Protein AF-A0AA36IF64-F1 (afdb_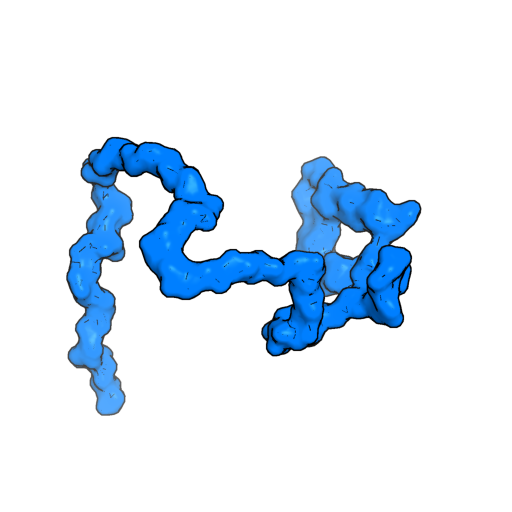monomer_lite)

Organism: NCBI:txid2562239

Sequence (103 aa):
GFWKQFVLDLCQVEPNSRLPMRRGGVSKLEKHAWFQQDCPGCSHHFSWSSLDMRELAAPFVPRVRRSSAEKGWVLSEDPPSSKNDWAADFEDLDGPSPENFNF

Structure (mmCIF, N/CA/C/O backbone):
data_AF-A0AA36IF64-F1
#
_entry.id   AF-A0AA36IF64-F1
#
loop_
_atom_site.group_PDB
_atom_site.id
_atom_site.type_symbol
_atom_site.label_atom_id
_atom_site.label_alt_id
_atom_site.label_comp_id
_atom_site.label_asym_id
_atom_site.label_entity_id
_atom_site.label_seq_id
_atom_site.pdbx_PDB_ins_code
_atom_site.Cartn_x
_atom_site.Cartn_y
_atom_site.Cartn_z
_atom_site.occupancy
_atom_site.B_iso_or_equiv
_atom_site.auth_seq_id
_atom_site.auth_comp_id
_atom_site.auth_asym_id
_atom_site.auth_atom_id
_atom_site.pdbx_PDB_model_num
ATOM 1 N N . GLY A 1 1 ? -7.201 -5.870 17.437 1.00 78.25 1 GLY A N 1
ATOM 2 C CA . GLY A 1 1 ? -5.996 -5.161 16.965 1.00 78.25 1 GLY A CA 1
ATOM 3 C C . GLY A 1 1 ? -6.234 -4.643 15.563 1.00 78.25 1 GLY A C 1
ATOM 4 O O . GLY A 1 1 ? -6.923 -5.317 14.802 1.00 78.25 1 GLY A O 1
ATOM 5 N N . PHE A 1 2 ? -5.694 -3.470 15.231 1.00 87.88 2 PHE A N 1
ATOM 6 C CA . PHE A 1 2 ? -5.960 -2.789 13.956 1.00 87.88 2 PHE A CA 1
ATOM 7 C C . PHE A 1 2 ? -5.506 -3.582 12.730 1.00 87.88 2 PHE A C 1
ATOM 9 O O . PHE A 1 2 ? -6.174 -3.513 11.707 1.00 87.88 2 PHE A O 1
ATOM 16 N N . TRP A 1 3 ? -4.467 -4.416 12.859 1.00 88.81 3 TRP A N 1
ATOM 17 C CA . TRP A 1 3 ? -4.062 -5.368 11.819 1.00 88.81 3 TRP A CA 1
ATOM 18 C C . TRP A 1 3 ? -5.199 -6.292 11.387 1.00 88.81 3 TRP A C 1
ATOM 20 O O . TRP A 1 3 ? -5.542 -6.366 10.214 1.00 88.81 3 TRP A O 1
ATOM 30 N N . LYS A 1 4 ? -5.822 -6.981 12.352 1.00 93.06 4 LYS A N 1
ATOM 31 C CA . LYS A 1 4 ? -6.902 -7.930 12.063 1.00 93.06 4 LYS A CA 1
ATOM 32 C C . LYS A 1 4 ? -8.055 -7.232 11.345 1.00 93.06 4 LYS A C 1
ATOM 34 O O . LYS A 1 4 ? -8.572 -7.766 10.375 1.00 93.06 4 LYS A O 1
ATOM 39 N N . GLN A 1 5 ? -8.427 -6.039 11.809 1.00 93.75 5 GLN A N 1
ATOM 40 C CA . GLN A 1 5 ? -9.495 -5.261 11.186 1.00 93.75 5 GLN A CA 1
ATOM 41 C C . GLN A 1 5 ? -9.126 -4.834 9.760 1.00 93.75 5 GLN A C 1
ATOM 43 O O . GLN A 1 5 ? -9.934 -5.001 8.856 1.00 93.75 5 GLN A O 1
ATOM 48 N N . PHE A 1 6 ? -7.886 -4.385 9.548 1.00 94.50 6 PHE A N 1
ATOM 49 C CA . PHE A 1 6 ? -7.378 -4.022 8.227 1.00 94.50 6 PHE A CA 1
ATOM 50 C C . PHE A 1 6 ? -7.494 -5.180 7.229 1.00 94.50 6 PHE A C 1
ATOM 52 O O . PHE A 1 6 ? -8.039 -5.011 6.141 1.00 94.50 6 PHE A O 1
ATOM 59 N N . VAL A 1 7 ? -7.038 -6.373 7.625 1.00 95.75 7 VAL A N 1
ATOM 60 C CA . VAL A 1 7 ? -7.121 -7.582 6.795 1.00 95.75 7 VAL A CA 1
ATOM 61 C C . VAL A 1 7 ? -8.575 -7.930 6.483 1.00 95.75 7 VAL A C 1
ATOM 63 O O . VAL A 1 7 ? -8.897 -8.217 5.334 1.00 95.75 7 VAL A O 1
ATOM 66 N N . LEU A 1 8 ? -9.474 -7.855 7.468 1.00 96.81 8 LEU A N 1
ATOM 67 C CA . LEU A 1 8 ? -10.901 -8.102 7.242 1.00 96.81 8 LEU A CA 1
ATOM 68 C C . LEU A 1 8 ? -11.504 -7.097 6.256 1.00 96.81 8 LEU A C 1
ATOM 70 O O . LEU A 1 8 ? -12.254 -7.489 5.368 1.00 96.81 8 LEU A O 1
ATOM 74 N N . ASP A 1 9 ? -11.171 -5.813 6.368 1.00 96.19 9 ASP A N 1
ATOM 75 C CA . ASP A 1 9 ? -11.664 -4.773 5.461 1.00 96.19 9 ASP A CA 1
ATOM 76 C C . ASP A 1 9 ? -11.137 -4.924 4.023 1.00 96.19 9 ASP A C 1
ATOM 78 O O . ASP A 1 9 ? -11.827 -4.545 3.072 1.00 96.19 9 ASP A O 1
ATOM 82 N N . LEU A 1 10 ? -9.952 -5.510 3.836 1.00 97.00 10 LEU A N 1
ATOM 83 C CA . LEU A 1 10 ? -9.425 -5.870 2.516 1.00 97.00 10 LEU A CA 1
ATOM 84 C C . LEU A 1 10 ? -10.078 -7.140 1.953 1.00 97.00 10 LEU A C 1
ATOM 86 O O . LEU A 1 10 ? -10.419 -7.186 0.771 1.00 97.00 10 LEU A O 1
ATOM 90 N N . CYS A 1 11 ? -10.277 -8.155 2.791 1.00 97.25 11 CYS A N 1
ATOM 91 C CA . CYS A 1 11 ? -10.748 -9.488 2.410 1.00 97.25 11 CYS A CA 1
ATOM 92 C C . CYS A 1 11 ? -12.276 -9.627 2.495 1.00 97.25 11 CYS A C 1
ATOM 94 O O . CYS A 1 11 ? -12.798 -10.592 3.050 1.00 97.25 11 CYS A O 1
ATOM 96 N N . GLN A 1 12 ? -13.001 -8.659 1.937 1.00 97.56 12 GLN A N 1
ATOM 97 C CA . GLN A 1 12 ? -14.4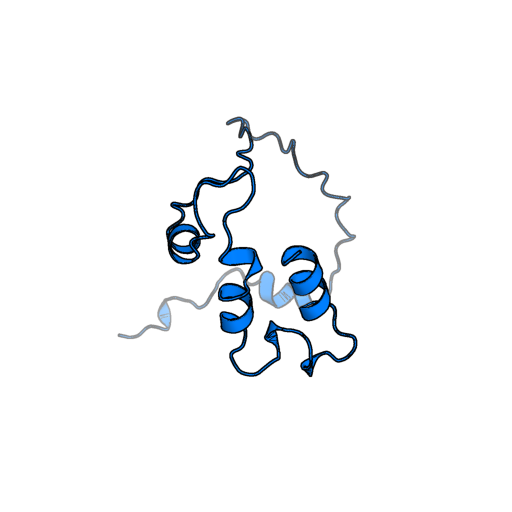58 -8.723 1.833 1.00 97.56 12 GLN A CA 1
ATOM 98 C C . GLN A 1 12 ? -14.884 -9.635 0.676 1.00 97.56 12 GLN A C 1
ATOM 100 O O . GLN A 1 12 ? -14.262 -9.619 -0.392 1.00 97.56 12 GLN A O 1
ATOM 105 N N . VAL A 1 13 ? -15.959 -10.402 0.898 1.00 97.50 13 VAL A N 1
ATOM 106 C CA . VAL A 1 13 ? -16.565 -11.288 -0.113 1.00 97.50 13 VAL A CA 1
ATOM 107 C C . VAL A 1 13 ? -16.995 -10.468 -1.327 1.00 97.50 13 VAL A C 1
ATOM 109 O O . VAL A 1 13 ? -16.560 -10.737 -2.444 1.00 97.50 13 VAL A O 1
ATOM 112 N N . GLU A 1 14 ? -17.768 -9.409 -1.082 1.00 97.56 14 GLU A N 1
ATOM 113 C CA . GLU A 1 14 ? -18.210 -8.485 -2.121 1.00 97.56 14 GLU A CA 1
ATOM 114 C C . GLU A 1 14 ? -17.065 -7.557 -2.558 1.00 97.56 14 GLU A C 1
ATOM 116 O O . GLU A 1 14 ? -16.542 -6.804 -1.725 1.00 97.56 14 GLU A O 1
ATOM 121 N N . PRO A 1 15 ? -16.684 -7.536 -3.853 1.00 96.19 15 PRO A N 1
ATOM 122 C CA . PRO A 1 15 ? -15.580 -6.711 -4.343 1.00 96.19 15 PRO A CA 1
ATOM 123 C C . PRO A 1 15 ? -15.747 -5.225 -4.019 1.00 96.19 15 PRO A C 1
ATOM 125 O O . PRO A 1 15 ? -14.809 -4.590 -3.542 1.00 96.19 15 PRO A O 1
ATOM 128 N N . ASN A 1 16 ? -16.961 -4.691 -4.181 1.00 96.81 16 ASN A N 1
ATOM 129 C CA . ASN A 1 16 ? -17.275 -3.284 -3.913 1.00 96.81 16 ASN A CA 1
ATOM 130 C C . ASN A 1 16 ? -17.189 -2.916 -2.422 1.00 96.81 16 ASN A C 1
ATOM 132 O O . ASN A 1 16 ? -17.048 -1.743 -2.076 1.00 96.81 16 ASN A O 1
ATOM 136 N N . SER A 1 17 ? -17.242 -3.911 -1.533 1.00 96.12 17 SER A N 1
ATOM 137 C CA . SER A 1 17 ? -17.095 -3.711 -0.092 1.00 96.12 17 SER A CA 1
ATOM 138 C C . SER A 1 17 ? -15.642 -3.743 0.365 1.00 96.12 17 SER A C 1
ATOM 140 O O . SER A 1 17 ? -15.378 -3.351 1.505 1.00 96.12 17 SER A O 1
ATOM 142 N N . ARG A 1 18 ? -14.691 -4.169 -0.478 1.00 97.25 18 ARG A N 1
ATOM 143 C CA . ARG A 1 18 ? -13.258 -4.135 -0.148 1.00 97.25 18 ARG A CA 1
ATOM 144 C C . ARG A 1 18 ? -12.821 -2.696 0.087 1.00 97.25 18 ARG A C 1
ATOM 146 O O . ARG A 1 18 ? -13.213 -1.795 -0.651 1.00 97.25 18 ARG A O 1
ATOM 153 N N . LEU A 1 19 ? -11.978 -2.479 1.091 1.00 95.94 19 LEU A N 1
ATOM 154 C CA . LEU A 1 19 ? -11.548 -1.149 1.530 1.00 95.94 19 LEU A CA 1
ATOM 155 C C . LEU A 1 19 ? -11.167 -0.172 0.394 1.00 95.94 19 LEU A C 1
ATOM 157 O O . LEU A 1 19 ? -11.706 0.935 0.409 1.00 95.94 19 LEU A O 1
ATOM 161 N N . PRO A 1 20 ? -10.325 -0.536 -0.599 1.00 96.06 20 PRO A N 1
ATOM 162 C CA . PRO A 1 20 ? -9.948 0.385 -1.675 1.00 96.06 20 PRO A CA 1
ATOM 163 C C . PRO A 1 20 ? -11.053 0.628 -2.711 1.00 96.06 20 PRO A C 1
ATOM 165 O O . PRO A 1 20 ? -10.934 1.560 -3.496 1.00 96.06 20 PRO A O 1
ATOM 168 N N . MET A 1 21 ? -12.108 -0.189 -2.750 1.00 96.94 21 MET A N 1
ATOM 169 C CA . MET A 1 21 ? -13.236 -0.023 -3.680 1.00 96.94 21 MET A CA 1
ATOM 170 C C . MET A 1 21 ? -14.333 0.880 -3.100 1.00 96.94 21 MET A C 1
ATOM 172 O O . MET A 1 21 ? -15.201 1.368 -3.823 1.00 96.94 21 MET A O 1
ATOM 176 N N . ARG A 1 22 ? -14.286 1.148 -1.789 1.00 93.88 22 ARG A N 1
ATOM 177 C CA . ARG A 1 22 ? -15.183 2.099 -1.127 1.00 93.88 22 ARG A CA 1
ATOM 178 C C . ARG A 1 22 ? -14.867 3.533 -1.572 1.00 93.88 22 ARG A C 1
ATOM 180 O O . ARG A 1 22 ? -13.760 3.860 -2.004 1.00 93.88 22 ARG A O 1
ATOM 187 N N . ARG A 1 23 ? -15.830 4.442 -1.388 1.00 93.44 23 ARG A N 1
ATOM 188 C CA . ARG A 1 23 ? -15.646 5.878 -1.662 1.00 93.44 23 ARG A CA 1
ATOM 189 C C . ARG A 1 23 ? -14.411 6.425 -0.926 1.00 93.44 23 ARG A C 1
ATOM 191 O O . ARG A 1 23 ? -14.311 6.320 0.297 1.00 93.44 23 ARG A O 1
ATOM 198 N N . GLY A 1 24 ? -13.508 7.048 -1.682 1.00 93.06 24 GLY A N 1
ATOM 199 C CA . GLY A 1 24 ? -12.207 7.528 -1.199 1.00 93.06 24 GLY A CA 1
ATOM 200 C C . GLY A 1 24 ? -11.022 6.661 -1.632 1.00 93.06 24 GLY A C 1
ATOM 201 O O . GLY A 1 24 ? -9.884 7.104 -1.490 1.00 93.06 24 GLY A O 1
ATOM 202 N N . GLY A 1 25 ? -11.271 5.477 -2.199 1.00 94.75 25 GLY A N 1
ATOM 203 C CA . GLY A 1 25 ? -10.256 4.702 -2.901 1.00 94.75 25 GLY A CA 1
ATOM 204 C C . GLY A 1 25 ? -9.091 4.269 -2.010 1.00 94.75 25 GLY A C 1
ATOM 205 O O . GLY A 1 25 ? -9.254 3.954 -0.829 1.00 94.75 25 GLY A O 1
ATOM 206 N N . VAL A 1 26 ? -7.883 4.340 -2.570 1.00 94.81 26 VAL A N 1
ATOM 207 C CA . VAL A 1 26 ? -6.621 4.035 -1.876 1.00 94.81 26 VAL A CA 1
ATOM 208 C C . VAL A 1 26 ? -6.384 4.946 -0.664 1.00 94.81 26 VAL A C 1
ATOM 210 O O . VAL A 1 26 ? -5.858 4.488 0.345 1.00 94.81 26 VAL A O 1
ATOM 213 N N . SER A 1 27 ? -6.900 6.181 -0.657 1.00 94.81 27 SER A N 1
ATOM 214 C CA . SER A 1 27 ? -6.741 7.079 0.497 1.00 94.81 27 SER A CA 1
ATOM 215 C C . SER A 1 27 ? -7.381 6.526 1.783 1.00 94.81 27 SER A C 1
ATOM 217 O O . SER A 1 27 ? -6.955 6.859 2.889 1.00 94.81 27 SER A O 1
ATOM 219 N N . LYS A 1 28 ? -8.394 5.649 1.678 1.00 93.50 28 LYS A N 1
ATOM 220 C CA . LYS A 1 28 ? -8.960 4.942 2.843 1.00 93.50 28 LYS A CA 1
ATOM 221 C C . LYS A 1 28 ? -8.001 3.911 3.431 1.00 93.50 28 LYS A C 1
ATOM 223 O O . LYS A 1 28 ? -8.023 3.706 4.641 1.00 93.50 28 LYS A O 1
ATOM 228 N N . LEU A 1 29 ? -7.192 3.278 2.587 1.00 94.06 29 LEU A N 1
ATOM 229 C CA . LEU A 1 29 ? -6.156 2.339 2.997 1.00 94.06 29 LEU A CA 1
ATOM 230 C C . LEU A 1 29 ? -5.037 3.086 3.721 1.00 94.06 29 LEU A C 1
ATOM 232 O O . LEU A 1 29 ? -4.701 2.724 4.844 1.00 94.06 29 LEU A O 1
ATOM 236 N N . GLU A 1 30 ? -4.539 4.173 3.133 1.00 92.75 30 GLU A N 1
ATOM 237 C CA . GLU A 1 30 ? -3.448 4.983 3.696 1.00 92.75 30 GLU A CA 1
ATOM 238 C C . GLU A 1 30 ? -3.786 5.567 5.072 1.00 92.75 30 GLU A C 1
ATOM 240 O O . GLU A 1 30 ? -2.936 5.636 5.959 1.00 92.75 30 GLU A O 1
ATOM 245 N N . LYS A 1 31 ? -5.052 5.958 5.264 1.00 92.00 31 LYS A N 1
ATOM 246 C CA . LYS A 1 31 ? -5.581 6.524 6.515 1.00 92.00 31 LYS A CA 1
ATOM 247 C C . LYS A 1 31 ? -6.072 5.465 7.505 1.00 92.00 31 LYS A C 1
ATOM 249 O O . LYS A 1 31 ? -6.666 5.819 8.522 1.00 92.00 31 LYS A O 1
ATOM 254 N N . HIS A 1 32 ? -5.902 4.175 7.216 1.00 93.19 32 HIS A N 1
ATOM 255 C CA . HIS A 1 32 ? -6.351 3.126 8.122 1.00 93.19 32 HIS A CA 1
ATOM 256 C C . HIS A 1 32 ? -5.523 3.144 9.414 1.00 93.19 32 HIS A C 1
ATOM 258 O O . HIS A 1 32 ? -4.305 3.305 9.381 1.00 93.19 32 HIS A O 1
ATOM 264 N N . ALA A 1 33 ? -6.168 2.907 10.560 1.00 90.88 33 ALA A N 1
ATOM 265 C CA . ALA A 1 33 ? -5.530 2.980 11.878 1.00 90.88 33 ALA A CA 1
ATOM 266 C C . ALA A 1 33 ? -4.299 2.063 12.029 1.00 90.88 33 ALA A C 1
ATOM 268 O O . ALA A 1 33 ? -3.409 2.347 12.821 1.00 90.88 33 ALA A O 1
ATOM 269 N N . TRP A 1 34 ? -4.223 0.992 11.233 1.00 89.25 34 TRP A N 1
ATOM 270 C CA . TRP A 1 34 ? -3.042 0.126 11.160 1.00 89.25 34 TRP A CA 1
ATOM 271 C C . TRP A 1 34 ? -1.764 0.866 10.731 1.00 89.25 34 TRP A C 1
ATOM 273 O O . TRP A 1 34 ? -0.698 0.552 11.242 1.00 89.25 34 TRP A O 1
ATOM 283 N N . PHE A 1 35 ? -1.870 1.858 9.843 1.00 90.25 35 PHE A N 1
ATOM 284 C CA . PHE A 1 35 ? -0.737 2.678 9.396 1.00 90.25 35 PHE A CA 1
ATOM 285 C C . PHE A 1 35 ? -0.513 3.925 10.262 1.00 90.25 35 PHE A C 1
ATOM 287 O O . PHE A 1 35 ? 0.550 4.536 10.196 1.00 90.25 35 PHE A O 1
ATOM 294 N N . GLN A 1 36 ? -1.508 4.308 11.067 1.00 86.56 36 GLN A N 1
ATOM 295 C CA . GLN A 1 36 ? -1.452 5.504 11.913 1.00 86.56 36 GLN A CA 1
ATOM 296 C C . GLN A 1 36 ? -0.954 5.230 13.332 1.00 86.56 36 GLN A C 1
ATOM 298 O O . GLN A 1 36 ? -0.557 6.165 14.019 1.00 86.56 36 GLN A O 1
ATOM 303 N N . GLN A 1 37 ? -1.013 3.980 13.792 1.00 75.31 37 GLN A N 1
ATOM 304 C CA . GLN A 1 37 ? -0.530 3.624 15.119 1.00 75.31 37 GLN A CA 1
ATOM 305 C C . GLN A 1 37 ? 0.966 3.343 15.147 1.00 75.31 37 GLN A C 1
ATOM 307 O O . GLN A 1 37 ? 1.533 2.795 14.202 1.00 75.31 37 GLN A O 1
ATOM 312 N N . ASP A 1 38 ? 1.557 3.632 16.303 1.00 66.88 38 ASP A N 1
ATOM 313 C CA . ASP A 1 38 ? 2.908 3.214 16.633 1.00 66.88 38 ASP A CA 1
ATOM 314 C C . ASP A 1 38 ? 2.971 1.680 16.666 1.00 66.88 38 ASP A C 1
ATOM 316 O O . ASP A 1 38 ? 2.279 1.005 17.437 1.00 66.88 38 ASP A O 1
ATOM 320 N N . CYS A 1 39 ? 3.783 1.116 15.776 1.00 62.66 39 CYS A N 1
ATOM 321 C CA . CYS A 1 39 ? 4.060 -0.312 15.752 1.00 62.66 39 CYS A CA 1
ATOM 322 C C . CYS A 1 39 ? 4.988 -0.652 16.939 1.00 62.66 39 CYS A C 1
ATOM 324 O O . CYS A 1 39 ? 5.925 0.102 17.206 1.00 62.66 39 CYS A O 1
ATOM 326 N N . PRO A 1 40 ? 4.815 -1.782 17.651 1.00 57.03 40 PRO A N 1
ATOM 327 C CA . PRO A 1 40 ? 5.811 -2.228 18.621 1.00 57.03 40 PRO A CA 1
ATOM 328 C C . PRO A 1 40 ? 7.155 -2.464 17.910 1.00 57.03 40 PRO A C 1
ATOM 330 O O . PRO A 1 40 ? 7.288 -3.414 17.141 1.00 57.03 40 PRO A O 1
ATOM 333 N N . GLY A 1 41 ? 8.131 -1.579 18.138 1.00 58.34 41 GLY A N 1
ATOM 334 C CA . GLY A 1 41 ? 9.428 -1.576 17.442 1.00 58.34 41 GLY A CA 1
ATOM 335 C C . GLY A 1 41 ? 9.584 -0.514 16.343 1.00 58.34 41 GLY A C 1
ATOM 336 O O . GLY A 1 41 ? 10.680 -0.376 15.805 1.00 58.34 41 GLY A O 1
ATOM 337 N N . CYS A 1 42 ? 8.542 0.267 16.046 1.00 55.97 42 CYS A N 1
ATOM 338 C CA . CYS A 1 42 ? 8.598 1.439 15.175 1.00 55.97 42 CYS A CA 1
ATOM 339 C C . CYS A 1 42 ? 8.311 2.685 16.014 1.00 55.97 42 CYS A C 1
ATOM 341 O O . CYS A 1 42 ? 7.232 2.818 16.582 1.00 55.97 42 CYS A O 1
ATOM 343 N N . SER A 1 43 ? 9.256 3.620 16.073 1.00 56.12 43 SER A N 1
ATOM 344 C CA . SER A 1 43 ? 9.109 4.847 16.867 1.00 56.12 43 SER A CA 1
ATOM 345 C C . SER A 1 43 ? 8.119 5.864 16.277 1.00 56.12 43 SER A C 1
ATOM 347 O O . SER A 1 43 ? 7.911 6.910 16.884 1.00 56.12 43 SER A O 1
ATOM 349 N N . HIS A 1 44 ? 7.548 5.593 15.094 1.00 64.12 44 HIS A N 1
ATOM 350 C CA . HIS A 1 44 ? 6.696 6.518 14.346 1.00 64.12 44 HIS A CA 1
ATOM 351 C C . HIS A 1 44 ? 5.629 5.781 13.517 1.00 64.12 44 HIS A C 1
ATOM 353 O O . HIS A 1 44 ? 5.815 4.627 13.120 1.00 64.12 44 HIS A O 1
ATOM 359 N N . HIS A 1 45 ? 4.547 6.498 13.205 1.00 79.50 45 HIS A N 1
ATOM 360 C CA . HIS A 1 45 ? 3.545 6.136 12.200 1.00 79.50 45 HIS A CA 1
ATOM 361 C C . HIS A 1 45 ? 4.168 5.898 10.813 1.00 79.50 45 HIS A C 1
ATOM 363 O O . HIS A 1 45 ? 5.223 6.444 10.479 1.00 79.50 45 HIS A O 1
ATOM 369 N N . PHE A 1 46 ? 3.498 5.107 9.972 1.00 88.19 46 PHE A N 1
ATOM 370 C CA . PHE A 1 46 ? 3.963 4.851 8.611 1.00 88.19 46 PHE A CA 1
ATOM 371 C C . PHE A 1 46 ? 3.852 6.122 7.753 1.00 88.19 46 PHE A C 1
ATOM 373 O O . PHE A 1 46 ? 2.756 6.631 7.514 1.00 88.19 46 PHE A O 1
ATOM 380 N N . SER A 1 47 ? 4.992 6.635 7.282 1.00 90.38 47 SER A N 1
ATOM 381 C CA . SER A 1 47 ? 5.061 7.833 6.439 1.00 90.38 47 SER A CA 1
ATOM 382 C C . SER A 1 47 ? 4.997 7.464 4.956 1.00 90.38 47 SER A C 1
ATOM 384 O O . SER A 1 47 ? 5.997 7.059 4.360 1.00 90.38 47 SER A O 1
ATOM 386 N N . TRP A 1 48 ? 3.820 7.636 4.349 1.00 91.56 48 TRP A N 1
ATOM 387 C CA . TRP A 1 48 ? 3.617 7.438 2.907 1.00 91.56 48 TRP A CA 1
ATOM 388 C C . TRP A 1 48 ? 4.482 8.382 2.063 1.00 91.56 48 TRP A C 1
ATOM 390 O O . TRP A 1 48 ? 5.069 7.957 1.076 1.00 91.56 48 TRP A O 1
AT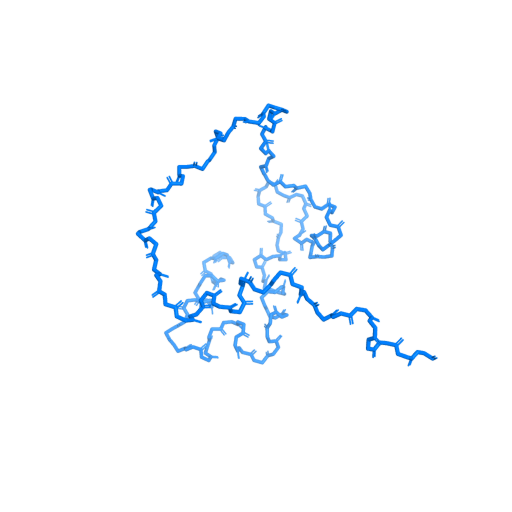OM 400 N N . SER A 1 49 ? 4.660 9.633 2.499 1.00 93.88 49 SER A N 1
ATOM 401 C CA . SER A 1 49 ? 5.527 10.588 1.801 1.00 93.88 49 SER A CA 1
ATOM 402 C C . SER A 1 49 ? 6.992 10.152 1.807 1.00 93.88 49 SER A C 1
ATOM 404 O O . SER A 1 49 ? 7.668 10.258 0.790 1.00 93.88 49 SER A O 1
ATOM 406 N N . SER A 1 50 ? 7.484 9.612 2.926 1.00 92.38 50 SER A N 1
ATOM 407 C CA . SER A 1 50 ? 8.862 9.109 3.003 1.00 92.38 50 SER A CA 1
ATOM 408 C C . SER A 1 50 ? 9.051 7.825 2.194 1.00 92.38 50 SER A C 1
ATOM 410 O O . SER A 1 50 ? 10.155 7.572 1.715 1.00 92.38 50 SER A O 1
ATOM 412 N N . LEU A 1 51 ? 8.001 7.013 2.019 1.00 93.06 51 LEU A N 1
ATOM 413 C CA . LEU A 1 51 ? 8.028 5.880 1.093 1.00 93.06 51 LEU A CA 1
ATOM 414 C C . LEU A 1 51 ? 8.200 6.368 -0.353 1.00 93.06 51 LEU A C 1
ATOM 416 O O . LEU A 1 51 ? 9.107 5.901 -1.041 1.00 93.06 51 LEU A O 1
ATOM 420 N N . ASP A 1 52 ? 7.390 7.339 -0.781 1.00 95.94 52 ASP A N 1
ATOM 421 C CA . ASP A 1 52 ? 7.436 7.896 -2.140 1.00 95.94 52 ASP A CA 1
ATOM 422 C C . ASP A 1 52 ? 8.781 8.571 -2.442 1.00 95.94 52 ASP A C 1
ATOM 424 O O . ASP A 1 52 ? 9.350 8.396 -3.522 1.00 95.94 52 ASP A O 1
ATOM 428 N N . MET A 1 53 ? 9.338 9.283 -1.460 1.00 97.12 53 MET A N 1
ATOM 429 C CA . MET A 1 53 ? 10.652 9.927 -1.558 1.00 97.12 53 MET A CA 1
ATOM 430 C C . MET A 1 53 ? 11.827 8.949 -1.399 1.00 97.12 53 MET A C 1
ATOM 432 O O . MET A 1 53 ? 12.977 9.346 -1.576 1.00 97.12 53 MET A O 1
ATOM 436 N N . ARG A 1 54 ? 11.561 7.664 -1.115 1.00 94.69 54 ARG A N 1
ATOM 437 C CA . ARG A 1 54 ? 12.571 6.618 -0.850 1.00 94.69 54 ARG A CA 1
ATOM 438 C C . ARG A 1 54 ? 13.476 6.926 0.350 1.00 94.69 54 ARG A C 1
ATOM 440 O O . ARG A 1 54 ? 14.626 6.499 0.399 1.00 94.69 54 ARG A O 1
ATOM 447 N N . GLU A 1 55 ? 12.942 7.646 1.323 1.00 93.31 55 GLU A N 1
ATOM 448 C CA . GLU A 1 55 ? 13.618 8.014 2.570 1.00 93.31 55 GLU A CA 1
ATOM 449 C C . GLU A 1 55 ? 13.320 7.023 3.702 1.00 93.31 55 GLU A C 1
ATOM 451 O O . GLU A 1 55 ? 14.055 6.953 4.687 1.00 93.31 55 GLU A O 1
ATOM 456 N N . LEU A 1 56 ? 12.240 6.244 3.576 1.00 90.06 56 LEU A N 1
ATOM 457 C CA . LEU A 1 56 ? 11.873 5.247 4.574 1.00 90.06 56 LEU A CA 1
ATOM 458 C C . LEU A 1 56 ? 12.885 4.092 4.579 1.00 90.06 56 LEU A C 1
ATOM 460 O O . LEU A 1 56 ? 13.122 3.445 3.557 1.00 90.06 56 LEU A O 1
ATOM 464 N N . ALA A 1 57 ? 13.452 3.800 5.751 1.00 89.31 57 ALA A N 1
ATOM 465 C CA . ALA A 1 57 ? 14.353 2.668 5.916 1.00 89.31 57 ALA A CA 1
ATOM 466 C C . ALA A 1 57 ? 13.623 1.351 5.610 1.00 89.31 57 ALA A C 1
ATOM 468 O O . ALA A 1 57 ? 12.590 1.040 6.207 1.00 89.31 57 ALA A O 1
ATOM 469 N N . ALA A 1 58 ? 14.174 0.559 4.688 1.00 88.88 58 ALA A N 1
ATOM 470 C CA . ALA A 1 58 ? 13.622 -0.749 4.371 1.00 88.88 58 ALA A CA 1
ATOM 471 C C . ALA A 1 58 ? 13.757 -1.696 5.581 1.00 88.88 58 ALA A C 1
ATOM 473 O O . ALA A 1 58 ? 14.820 -1.738 6.204 1.00 88.88 58 ALA A O 1
ATOM 474 N N . PRO A 1 59 ? 12.736 -2.519 5.885 1.00 86.75 59 PRO A N 1
ATOM 475 C CA . PRO A 1 59 ? 12.807 -3.481 6.988 1.00 86.75 59 PRO A CA 1
ATOM 476 C C . PRO A 1 59 ? 13.851 -4.582 6.746 1.00 86.75 59 PRO A C 1
ATOM 478 O O . PRO A 1 59 ? 14.322 -5.220 7.684 1.00 86.75 59 PRO A O 1
ATOM 481 N N . PHE A 1 60 ? 14.222 -4.810 5.485 1.00 88.38 60 PHE A N 1
ATOM 482 C CA . PHE A 1 60 ? 15.250 -5.757 5.085 1.00 88.38 60 PHE A CA 1
ATOM 483 C C . PHE A 1 60 ? 16.068 -5.176 3.932 1.00 88.38 60 PHE A C 1
ATOM 485 O O . PHE A 1 60 ? 15.511 -4.769 2.913 1.00 88.38 60 PHE A O 1
ATOM 492 N N . VAL A 1 61 ? 17.394 -5.166 4.086 1.00 90.00 61 VAL A N 1
ATOM 493 C CA . VAL A 1 61 ? 18.333 -4.708 3.055 1.00 90.00 61 VAL A CA 1
ATOM 494 C C . VAL A 1 61 ? 19.108 -5.922 2.527 1.00 90.00 61 VAL A C 1
ATOM 496 O O . VAL A 1 61 ? 19.937 -6.476 3.259 1.00 90.00 61 VAL A O 1
ATOM 499 N N . PRO A 1 62 ? 18.860 -6.373 1.282 1.00 85.81 62 PRO A N 1
ATOM 500 C CA . PRO A 1 62 ? 19.558 -7.523 0.725 1.00 85.81 62 PRO A CA 1
ATOM 501 C C . PRO A 1 62 ? 21.039 -7.210 0.490 1.00 85.81 62 PRO A C 1
ATOM 503 O O . PRO A 1 62 ? 21.423 -6.113 0.083 1.00 85.81 62 PRO A O 1
ATOM 506 N N . ARG A 1 63 ? 21.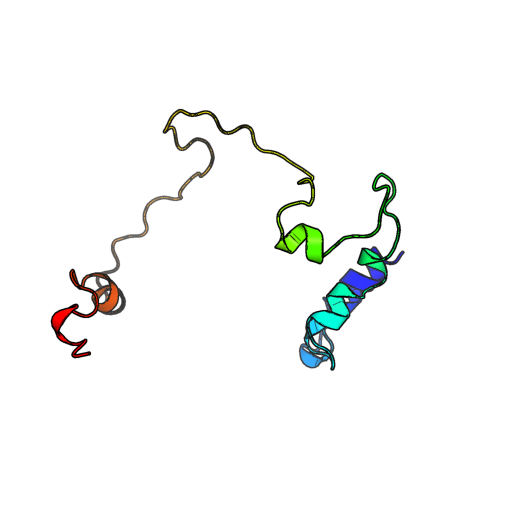898 -8.211 0.702 1.00 86.25 63 ARG A N 1
ATOM 507 C CA . ARG A 1 63 ? 23.330 -8.105 0.400 1.00 86.25 63 ARG A CA 1
ATOM 508 C C . ARG A 1 63 ? 23.561 -8.335 -1.090 1.00 86.25 63 ARG A C 1
ATOM 510 O O . ARG A 1 63 ? 23.709 -9.476 -1.522 1.00 86.25 63 ARG A O 1
ATOM 517 N N . VAL A 1 64 ? 23.630 -7.260 -1.867 1.00 77.50 64 VAL A N 1
ATOM 518 C CA . VAL A 1 64 ? 23.977 -7.340 -3.292 1.00 77.50 64 VAL A CA 1
ATOM 519 C C . VAL A 1 64 ? 25.490 -7.532 -3.428 1.00 77.50 64 VAL A C 1
ATOM 521 O O . VAL A 1 64 ? 26.277 -6.650 -3.081 1.00 77.50 64 VAL A O 1
ATOM 524 N N . ARG A 1 65 ? 25.926 -8.700 -3.912 1.00 76.94 65 ARG A N 1
ATOM 525 C CA . ARG A 1 65 ? 27.327 -8.925 -4.299 1.00 76.94 65 ARG A CA 1
ATOM 526 C C . ARG A 1 65 ? 27.511 -8.416 -5.728 1.00 76.94 65 ARG A C 1
ATOM 528 O O . ARG A 1 65 ? 26.737 -8.780 -6.599 1.00 76.94 65 ARG A O 1
ATOM 535 N N . ARG A 1 66 ? 28.550 -7.611 -5.977 1.00 62.09 66 ARG A N 1
ATOM 536 C CA . ARG A 1 66 ? 28.864 -6.992 -7.287 1.00 62.09 66 ARG A CA 1
ATOM 537 C C . ARG A 1 66 ? 29.212 -7.981 -8.419 1.00 62.09 66 ARG A C 1
ATOM 539 O O . ARG A 1 66 ? 29.623 -7.552 -9.488 1.00 62.09 66 ARG A O 1
ATOM 546 N N . SER A 1 67 ? 29.087 -9.287 -8.204 1.00 58.62 67 SER A N 1
ATOM 547 C CA . SER A 1 67 ? 29.341 -10.294 -9.233 1.00 58.62 67 SER A CA 1
ATOM 548 C C . SER A 1 67 ? 28.031 -10.696 -9.899 1.00 58.62 67 SER A C 1
ATOM 550 O O . SER A 1 67 ? 27.117 -11.126 -9.200 1.00 58.62 67 SER A O 1
ATOM 552 N N . SER A 1 68 ? 28.007 -10.613 -11.228 1.00 52.81 68 SER A N 1
ATOM 553 C CA . SER A 1 68 ? 27.021 -11.106 -12.206 1.00 52.81 68 SER A CA 1
ATOM 554 C C . SER A 1 68 ? 26.696 -12.613 -12.102 1.00 52.81 68 SER A C 1
ATOM 556 O O . SER A 1 68 ? 26.635 -13.325 -13.097 1.00 52.81 68 SER A O 1
ATOM 558 N N . ALA A 1 69 ? 26.537 -13.149 -10.900 1.00 49.81 69 ALA A N 1
ATOM 559 C CA . ALA A 1 69 ? 26.037 -14.493 -10.699 1.00 49.81 69 ALA A CA 1
ATOM 560 C C . ALA A 1 69 ? 24.588 -14.353 -10.257 1.00 49.81 69 ALA A C 1
ATOM 562 O O . ALA A 1 69 ? 24.328 -13.820 -9.177 1.00 49.81 69 ALA A O 1
ATOM 563 N N . GLU A 1 70 ? 23.686 -14.835 -11.102 1.00 57.22 70 GLU A N 1
ATOM 564 C CA . GLU A 1 70 ? 22.235 -14.998 -10.957 1.00 57.22 70 GLU A CA 1
ATOM 565 C C . GLU A 1 70 ? 21.858 -15.871 -9.741 1.00 57.22 70 GLU A C 1
ATOM 567 O O . GLU A 1 70 ? 21.084 -16.816 -9.814 1.00 57.22 70 GLU A O 1
ATOM 572 N N . LYS A 1 71 ? 22.430 -15.607 -8.569 1.00 58.69 71 LYS A N 1
ATOM 573 C CA . LYS A 1 71 ? 22.104 -16.301 -7.329 1.00 58.69 71 LYS A CA 1
ATOM 574 C C . LYS A 1 71 ? 21.020 -15.515 -6.621 1.00 58.69 71 LYS A C 1
ATOM 576 O O . LYS A 1 71 ? 21.286 -14.747 -5.701 1.00 58.69 71 LYS A O 1
ATOM 581 N N . GLY A 1 72 ? 19.796 -15.710 -7.090 1.00 54.31 72 GLY A N 1
ATOM 582 C CA . GLY A 1 72 ? 18.600 -15.178 -6.442 1.00 54.31 72 GLY A CA 1
ATOM 583 C C . GLY A 1 72 ? 17.293 -15.595 -7.102 1.00 54.31 72 GLY A C 1
ATOM 584 O O . GLY A 1 72 ? 16.276 -15.660 -6.422 1.00 54.31 72 GLY A O 1
ATOM 585 N N . TRP A 1 73 ? 17.328 -15.946 -8.385 1.00 59.53 73 TRP A N 1
ATOM 586 C CA . TRP A 1 73 ? 16.147 -16.344 -9.135 1.00 59.53 73 TRP A CA 1
ATOM 587 C C . TRP A 1 73 ? 16.412 -17.723 -9.724 1.00 59.53 73 TRP A C 1
ATOM 589 O O . TRP A 1 73 ? 17.273 -17.873 -10.583 1.00 59.53 73 TRP A O 1
ATOM 599 N N . VAL A 1 74 ? 15.705 -18.744 -9.239 1.00 63.03 74 VAL A N 1
ATOM 600 C CA . VAL A 1 74 ? 15.542 -19.962 -10.034 1.00 63.03 74 VAL A CA 1
ATOM 601 C C . VAL A 1 74 ? 14.539 -19.577 -11.111 1.00 63.03 74 VAL A C 1
ATOM 603 O O . VAL A 1 74 ? 13.335 -19.583 -10.862 1.00 63.03 74 VAL A O 1
ATOM 606 N N . LEU A 1 75 ? 15.037 -19.134 -12.263 1.00 60.38 75 LEU A N 1
ATOM 607 C CA . LEU A 1 75 ? 14.209 -19.070 -13.458 1.00 60.38 75 LEU A CA 1
ATOM 608 C C . LEU A 1 75 ? 13.817 -20.520 -13.751 1.00 60.38 75 LEU A C 1
ATOM 610 O O . LEU A 1 75 ? 14.689 -21.375 -13.918 1.00 60.38 75 LEU A O 1
ATOM 614 N N . SER A 1 76 ? 12.519 -20.828 -13.682 1.00 66.81 76 SER A N 1
ATOM 615 C CA . SER A 1 76 ? 12.051 -22.109 -14.203 1.00 66.81 76 SER A CA 1
ATOM 616 C C . SER A 1 76 ? 12.415 -22.173 -15.681 1.00 66.81 76 SER A C 1
ATOM 618 O O . SER A 1 76 ? 12.447 -21.128 -16.327 1.00 66.81 76 SER A O 1
ATOM 620 N N . GLU A 1 77 ? 12.677 -23.382 -16.175 1.00 69.81 77 GLU A N 1
ATOM 621 C CA . GLU A 1 77 ? 13.024 -23.656 -17.571 1.00 69.81 77 GLU A CA 1
ATOM 622 C C . GLU A 1 77 ? 12.223 -22.790 -18.547 1.00 69.81 77 GLU A C 1
ATOM 624 O O . GLU A 1 77 ? 11.022 -22.568 -18.346 1.00 69.81 77 GLU A O 1
ATOM 629 N N . ASP A 1 78 ? 12.903 -22.304 -19.588 1.00 65.62 78 ASP A N 1
ATOM 630 C CA . ASP A 1 78 ? 12.273 -21.467 -20.597 1.00 65.62 78 ASP A CA 1
ATOM 631 C C . ASP A 1 78 ? 11.041 -22.188 -21.161 1.00 65.62 78 ASP A 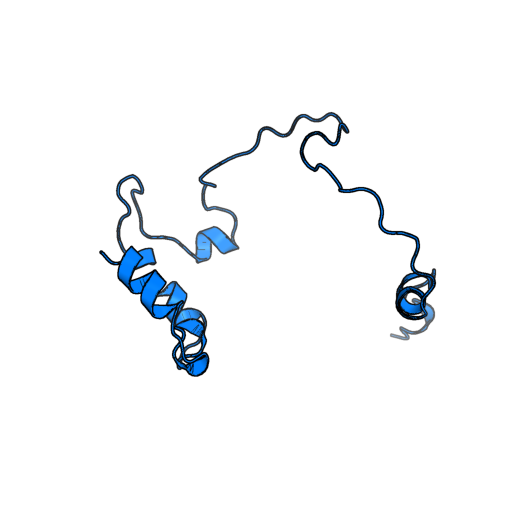C 1
ATOM 633 O O . ASP A 1 78 ? 11.135 -23.358 -21.564 1.00 65.62 78 ASP A O 1
ATOM 637 N N . PRO A 1 79 ? 9.869 -21.527 -21.194 1.00 67.69 79 PRO A N 1
ATOM 638 C CA . PRO A 1 79 ? 8.711 -22.109 -21.841 1.00 67.69 79 PRO A CA 1
ATOM 639 C C . PRO A 1 79 ? 9.052 -22.386 -23.314 1.00 67.69 79 PRO A C 1
ATOM 641 O O . PRO A 1 79 ? 9.833 -21.645 -23.921 1.00 67.69 79 PRO A O 1
ATOM 644 N N . PRO A 1 80 ? 8.474 -23.436 -23.923 1.00 68.62 80 PRO A N 1
ATOM 645 C CA . PRO A 1 80 ? 8.674 -23.692 -25.341 1.00 68.62 80 PRO A CA 1
ATOM 646 C C . PRO A 1 80 ? 8.324 -22.431 -26.133 1.00 68.62 80 PRO A C 1
ATOM 648 O O . PRO A 1 80 ? 7.272 -21.836 -25.899 1.00 68.62 80 PRO A O 1
ATOM 651 N N . SER A 1 81 ? 9.212 -22.039 -27.054 1.00 64.38 81 SER A N 1
ATOM 652 C CA . SER A 1 81 ? 9.032 -20.879 -27.932 1.00 64.38 81 SER A CA 1
ATOM 653 C C . SER A 1 81 ? 7.638 -20.921 -28.566 1.00 64.38 81 SER A C 1
ATOM 655 O O . SER A 1 81 ? 7.368 -21.718 -29.470 1.00 64.38 81 SER A O 1
ATOM 657 N N . SER A 1 82 ? 6.726 -20.092 -28.054 1.00 66.19 82 SER A N 1
ATOM 658 C CA . SER A 1 82 ? 5.390 -19.952 -28.609 1.00 66.19 82 SER A CA 1
ATOM 659 C C . SER A 1 82 ? 5.495 -19.028 -29.809 1.00 66.19 82 SER A C 1
ATOM 661 O O . SER A 1 82 ? 5.468 -17.810 -29.672 1.00 66.19 82 SER A O 1
ATOM 663 N N . LYS A 1 83 ? 5.640 -19.610 -30.998 1.00 64.44 83 LYS A N 1
ATOM 664 C CA . LYS A 1 83 ? 5.478 -18.877 -32.255 1.00 64.44 83 LYS A CA 1
ATOM 665 C C . LYS A 1 83 ? 3.996 -18.558 -32.452 1.00 64.44 83 LYS A C 1
ATOM 667 O O . LYS A 1 83 ? 3.302 -19.273 -33.171 1.00 64.44 83 LYS A O 1
ATOM 672 N N . ASN A 1 84 ? 3.491 -17.557 -31.744 1.00 68.88 84 ASN A N 1
ATOM 673 C CA . ASN A 1 84 ? 2.187 -16.967 -32.007 1.00 68.88 84 ASN A CA 1
ATOM 674 C C . ASN A 1 84 ? 2.343 -15.475 -32.317 1.00 68.88 84 ASN A C 1
ATOM 676 O O . ASN A 1 84 ? 3.312 -14.836 -31.917 1.00 68.88 84 ASN A O 1
ATOM 680 N N . ASP A 1 85 ? 1.356 -14.927 -33.021 1.00 72.69 85 ASP A N 1
ATOM 681 C CA . ASP A 1 85 ? 1.404 -13.560 -33.553 1.00 72.69 85 ASP A CA 1
ATOM 682 C C . ASP A 1 85 ? 1.381 -12.470 -32.460 1.00 72.69 85 ASP A C 1
ATOM 684 O O . ASP A 1 85 ? 1.559 -11.297 -32.757 1.00 72.69 85 ASP A O 1
ATOM 688 N N . TRP A 1 86 ? 1.214 -12.843 -31.182 1.00 71.62 86 TRP A N 1
ATOM 689 C CA . TRP A 1 86 ? 1.319 -11.926 -30.036 1.00 71.62 86 TRP A CA 1
ATOM 690 C C . TRP A 1 86 ? 2.738 -11.382 -29.830 1.00 71.62 86 TRP A C 1
ATOM 692 O O . TRP A 1 86 ? 2.897 -10.330 -29.218 1.00 71.62 86 TRP A O 1
ATOM 702 N N . ALA A 1 87 ? 3.764 -12.101 -30.300 1.00 71.31 87 ALA A N 1
ATOM 703 C CA . ALA A 1 87 ? 5.154 -11.664 -30.193 1.00 71.31 87 ALA A CA 1
ATOM 704 C C . ALA A 1 87 ? 5.553 -10.659 -31.286 1.00 71.31 87 ALA A C 1
ATOM 706 O O . ALA A 1 87 ? 6.565 -9.984 -31.130 1.00 71.31 87 ALA A O 1
ATOM 707 N N . ALA A 1 88 ? 4.760 -10.526 -32.357 1.00 69.62 88 ALA A N 1
ATOM 708 C CA . ALA A 1 88 ? 5.092 -9.665 -33.492 1.00 69.62 88 ALA A CA 1
ATOM 709 C C . ALA A 1 88 ? 5.273 -8.195 -33.072 1.00 69.62 88 ALA A C 1
ATOM 711 O O . ALA A 1 88 ? 6.255 -7.571 -33.459 1.00 69.62 88 ALA A O 1
ATOM 712 N N . ASP A 1 89 ? 4.418 -7.694 -32.174 1.00 71.19 89 ASP A N 1
ATOM 713 C CA . ASP A 1 89 ? 4.492 -6.322 -31.642 1.00 71.19 89 ASP A CA 1
ATOM 714 C C . ASP A 1 89 ? 5.753 -6.056 -30.785 1.00 71.19 89 ASP A C 1
ATOM 716 O O . ASP A 1 89 ? 6.035 -4.913 -30.424 1.00 71.19 89 ASP A O 1
ATOM 720 N N . PHE A 1 90 ? 6.501 -7.104 -30.422 1.00 71.88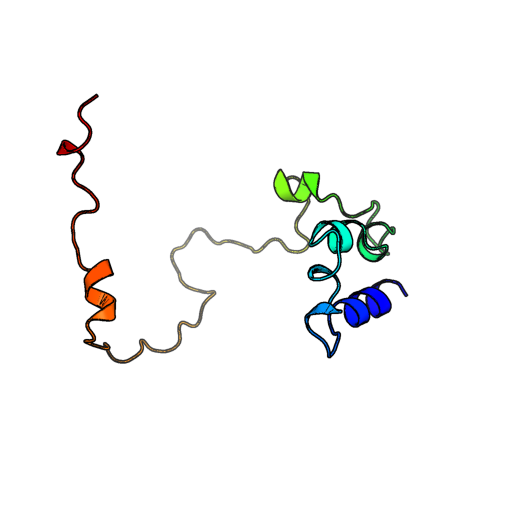 90 PHE A N 1
ATOM 721 C CA . PHE A 1 90 ? 7.748 -7.027 -29.653 1.00 71.88 90 PHE A CA 1
ATOM 722 C C . PHE A 1 90 ? 8.999 -7.322 -30.498 1.00 71.88 90 PHE A C 1
ATOM 724 O O . PHE A 1 90 ? 10.110 -7.121 -30.007 1.00 71.88 90 PHE A O 1
ATOM 731 N N . GLU A 1 91 ? 8.836 -7.811 -31.733 1.00 65.19 91 GLU A N 1
ATOM 732 C CA . GLU A 1 91 ? 9.931 -8.129 -32.665 1.00 65.19 91 GLU A CA 1
ATOM 733 C C . GLU A 1 91 ? 10.244 -6.982 -33.645 1.00 65.19 91 GLU A C 1
ATOM 735 O O . GLU A 1 91 ? 11.267 -7.031 -34.333 1.00 65.19 91 GLU A O 1
ATOM 740 N N . ASP A 1 92 ? 9.420 -5.929 -33.677 1.00 64.75 92 ASP A N 1
ATOM 741 C CA . ASP A 1 92 ? 9.712 -4.710 -34.432 1.00 64.75 92 ASP A CA 1
ATOM 742 C C . ASP A 1 92 ? 10.974 -4.026 -33.870 1.00 64.75 92 ASP A C 1
ATOM 744 O O . ASP A 1 92 ? 11.007 -3.521 -32.746 1.00 64.75 92 ASP A O 1
ATOM 748 N N . LEU A 1 93 ? 12.042 -4.024 -34.677 1.00 59.25 93 LEU A N 1
ATOM 749 C CA . LEU A 1 93 ? 13.368 -3.489 -34.333 1.00 59.25 93 LEU A CA 1
ATOM 750 C C . LEU A 1 93 ? 13.387 -1.974 -34.085 1.00 59.25 93 LEU A C 1
ATOM 752 O O . LEU A 1 93 ? 14.344 -1.478 -33.493 1.00 59.25 93 LEU A O 1
ATOM 756 N N . ASP A 1 94 ? 12.346 -1.256 -34.500 1.00 58.31 94 ASP A N 1
ATOM 757 C CA . ASP A 1 94 ? 12.260 0.193 -34.395 1.00 58.31 94 ASP A CA 1
ATOM 758 C C . ASP A 1 94 ? 10.922 0.601 -33.767 1.00 58.31 94 ASP A C 1
ATOM 760 O O . ASP A 1 94 ? 9.853 0.488 -34.367 1.00 58.31 94 ASP A O 1
ATOM 764 N N . GLY A 1 95 ? 10.993 1.160 -32.552 1.00 58.97 95 GLY A N 1
ATOM 765 C CA . GLY A 1 95 ? 9.954 2.067 -32.060 1.00 58.97 95 GLY A CA 1
ATOM 766 C C . GLY A 1 95 ? 9.748 3.241 -33.036 1.00 58.97 95 GLY A C 1
ATOM 767 O O . GLY A 1 95 ? 10.513 3.388 -33.989 1.00 58.97 95 GLY A O 1
ATOM 768 N N . PRO A 1 96 ? 8.732 4.105 -32.838 1.00 53.16 96 PRO A N 1
ATOM 769 C CA . PRO A 1 96 ? 8.384 5.140 -33.811 1.00 53.16 96 PRO A CA 1
ATOM 770 C C . PRO A 1 96 ? 9.621 5.934 -34.248 1.00 53.16 96 PRO A C 1
ATOM 772 O O . PRO A 1 96 ? 10.278 6.569 -33.421 1.00 53.16 96 PRO A O 1
ATOM 775 N N . SER A 1 97 ? 9.927 5.866 -35.550 1.00 54.62 97 SER A N 1
ATOM 776 C CA . SER A 1 97 ? 11.058 6.572 -36.151 1.00 54.62 97 SER A CA 1
ATOM 777 C C . SER A 1 97 ? 11.011 8.055 -35.757 1.00 54.62 97 SER A C 1
ATOM 779 O O . SER A 1 97 ? 9.954 8.689 -35.887 1.00 54.62 97 SER A O 1
ATOM 781 N N . PRO A 1 98 ? 12.133 8.634 -35.289 1.00 56.91 98 PRO A N 1
ATOM 782 C CA . PRO A 1 98 ? 12.197 10.035 -34.882 1.00 56.91 98 PRO A CA 1
ATOM 783 C C . PRO A 1 98 ? 11.888 11.023 -36.022 1.00 56.91 98 PRO A C 1
ATOM 785 O O . PRO A 1 98 ? 11.672 12.202 -35.753 1.00 56.91 98 PRO A O 1
ATOM 788 N N . GLU A 1 99 ? 11.801 10.568 -37.275 1.00 55.50 99 GLU A N 1
ATOM 789 C CA . GLU A 1 99 ? 11.512 11.414 -38.442 1.00 55.50 99 GLU A CA 1
ATOM 790 C C . GLU A 1 99 ? 10.066 11.941 -38.502 1.00 55.50 99 GLU A C 1
ATOM 792 O O . GLU A 1 99 ? 9.770 12.839 -39.287 1.00 55.50 99 GLU A O 1
ATOM 797 N N . ASN A 1 100 ? 9.165 11.453 -37.642 1.00 54.41 100 ASN A N 1
ATOM 798 C CA . ASN A 1 100 ? 7.776 11.926 -37.581 1.00 54.41 100 ASN A CA 1
ATOM 799 C C . ASN A 1 100 ? 7.538 13.091 -36.601 1.00 54.41 100 ASN A C 1
ATOM 801 O O . ASN A 1 100 ? 6.402 13.546 -36.460 1.00 54.41 100 ASN A O 1
ATOM 805 N N . PHE A 1 101 ? 8.580 13.609 -35.944 1.00 54.88 101 PHE A N 1
ATOM 806 C CA . PHE A 1 101 ? 8.482 14.808 -35.107 1.00 54.88 101 PHE A CA 1
ATOM 807 C C . PHE A 1 101 ? 8.962 16.044 -35.875 1.00 54.88 101 PHE A C 1
ATOM 809 O O . PHE A 1 101 ? 10.056 16.552 -35.642 1.00 54.88 101 PHE A O 1
ATOM 816 N N . ASN A 1 102 ? 8.126 16.550 -36.785 1.00 48.03 102 ASN A N 1
ATOM 817 C CA . ASN A 1 102 ? 8.288 17.917 -37.282 1.00 48.03 102 ASN A CA 1
ATOM 818 C C . ASN A 1 102 ? 7.855 18.894 -36.176 1.00 48.03 102 ASN A C 1
ATOM 820 O O . ASN A 1 102 ? 6.658 19.047 -35.922 1.00 48.03 102 ASN A O 1
ATOM 824 N N . PHE A 1 103 ? 8.839 19.504 -35.512 1.00 51.94 103 PHE A N 1
ATOM 825 C CA . PHE A 1 103 ? 8.669 20.729 -34.724 1.00 51.94 103 PHE A CA 1
ATOM 826 C C . PHE A 1 103 ? 8.657 21.961 -35.632 1.00 51.94 103 PHE A C 1
ATOM 828 O O . PHE A 1 103 ? 9.427 21.972 -36.619 1.00 51.94 103 PHE A O 1
#

Radius of gyration: 22.8 Å; chains: 1; bounding box: 48×44×57 Å

Foldseek 3Di:
DQVVVLVPLQPDPDPCSRQQNDPPHCVSVCPRVVQQDADPVRPGGNDPVCVVVVNDDDPDDDDDDPDPDPPPDPPDPDDPPPPDCVCVVVPPPDDPDPVPDDD

InterPro domains:
  IPR000961 AGC-kinase, C-terminal [PS51285] (44-103)

pLDDT: mean 78.48, std 16.15, range [48.03, 97.56]

Secondary structure (DSSP, 8-state):
-HHHHHHHHHS-SSGGGSGGGSTTTHHHHHTSHHHHSPPTT-SS---HHHHHTT-SPPS------SS----S-----PPP----GGGHHHH-S-SSPGGG---